Protein AF-A0A7C5UC28-F1 (afdb_monomer)

Foldseek 3Di:
DVVVVVVVVLCVPPVSVVVVVVVVVVVVVLVVQLPAADPPDDLVVLLVCVVVCNPDPVLVVQCVVLVNSLSSRGPCNRPCVVVVD

Structure (mmCIF, N/CA/C/O backbone):
data_AF-A0A7C5UC28-F1
#
_entry.id   AF-A0A7C5UC28-F1
#
loop_
_atom_site.group_PDB
_atom_site.id
_atom_site.type_symbol
_atom_site.label_atom_id
_atom_site.label_alt_id
_atom_site.label_comp_id
_atom_site.label_asym_id
_atom_site.label_entity_id
_atom_site.label_seq_id
_atom_site.pdbx_PDB_ins_code
_atom_site.Cartn_x
_atom_site.Cartn_y
_atom_site.Cartn_z
_atom_site.occupancy
_atom_site.B_iso_or_equiv
_atom_site.auth_seq_id
_atom_site.auth_comp_id
_atom_site.auth_asym_id
_atom_site.auth_atom_id
_atom_site.pdbx_PDB_model_num
ATOM 1 N N . MET A 1 1 ? 3.462 -5.196 28.138 1.00 67.00 1 MET A N 1
ATOM 2 C CA . MET A 1 1 ? 2.064 -5.696 28.111 1.00 67.00 1 MET A CA 1
ATOM 3 C C . MET A 1 1 ? 1.003 -4.596 28.000 1.00 67.00 1 MET A C 1
ATOM 5 O O . MET A 1 1 ? 0.046 -4.816 27.274 1.00 67.00 1 MET A O 1
ATOM 9 N N . ARG A 1 2 ? 1.189 -3.398 28.580 1.00 83.31 2 ARG A N 1
ATOM 10 C CA . ARG A 1 2 ? 0.222 -2.275 28.497 1.00 83.31 2 ARG A CA 1
ATOM 11 C C . ARG A 1 2 ? -0.240 -1.893 27.076 1.00 83.31 2 ARG A C 1
ATOM 13 O O . ARG A 1 2 ? -1.412 -1.618 26.866 1.00 83.31 2 ARG A O 1
ATOM 20 N N . LEU A 1 3 ? 0.649 -1.928 26.078 1.00 87.12 3 LEU A N 1
ATOM 21 C CA . LEU A 1 3 ? 0.294 -1.611 24.682 1.00 87.12 3 LEU A CA 1
ATOM 22 C C . LEU A 1 3 ? -0.705 -2.608 24.070 1.00 87.12 3 LEU A C 1
ATOM 24 O O . LEU A 1 3 ? -1.602 -2.206 23.337 1.00 87.12 3 LEU A O 1
ATOM 28 N N . LEU A 1 4 ? -0.578 -3.897 24.399 1.00 87.81 4 LEU A N 1
ATOM 29 C CA . LEU A 1 4 ? -1.492 -4.936 23.915 1.00 87.81 4 LEU A CA 1
ATOM 30 C C . LEU A 1 4 ? -2.868 -4.817 24.573 1.00 87.81 4 LEU A C 1
ATOM 32 O O . LEU A 1 4 ? -3.882 -5.036 23.917 1.00 87.81 4 LEU A O 1
ATOM 36 N N . GLU A 1 5 ? -2.914 -4.451 25.853 1.00 89.31 5 GLU A N 1
ATOM 37 C CA . GLU A 1 5 ? -4.173 -4.183 26.553 1.00 89.31 5 GLU A CA 1
ATOM 38 C C . GLU A 1 5 ? -4.883 -2.961 25.977 1.00 89.31 5 GLU A C 1
ATOM 40 O O . GLU A 1 5 ? -6.072 -3.038 25.681 1.00 89.31 5 GLU A O 1
ATOM 45 N N . ASN A 1 6 ? -4.145 -1.880 25.717 1.00 90.44 6 ASN A N 1
ATOM 46 C CA . ASN A 1 6 ? -4.690 -0.675 25.097 1.00 90.44 6 ASN A CA 1
ATOM 47 C C . ASN A 1 6 ? -5.193 -0.940 23.671 1.00 90.44 6 ASN A C 1
ATOM 49 O O . ASN A 1 6 ? -6.271 -0.476 23.312 1.00 90.44 6 ASN A O 1
ATOM 53 N N . ALA A 1 7 ? -4.471 -1.736 22.874 1.00 88.50 7 ALA A N 1
ATOM 54 C CA . ALA A 1 7 ? -4.924 -2.144 21.544 1.00 88.50 7 ALA A CA 1
ATOM 55 C C . ALA A 1 7 ? -6.206 -2.996 21.612 1.00 88.50 7 ALA A C 1
ATOM 57 O O . ALA A 1 7 ? -7.154 -2.760 20.864 1.00 88.50 7 ALA A O 1
ATOM 58 N N . LYS A 1 8 ? -6.284 -3.948 22.552 1.00 89.50 8 LYS A N 1
ATOM 59 C CA . LYS A 1 8 ? -7.505 -4.737 22.788 1.00 89.50 8 LYS A CA 1
ATOM 60 C C . LYS A 1 8 ? -8.664 -3.866 23.272 1.00 89.50 8 LYS A C 1
ATOM 62 O O . LYS A 1 8 ? -9.795 -4.096 22.858 1.00 89.50 8 LYS A O 1
ATOM 67 N N . ALA A 1 9 ? -8.403 -2.879 24.127 1.00 89.06 9 ALA A N 1
ATOM 68 C CA . ALA A 1 9 ? -9.410 -1.931 24.589 1.00 89.06 9 ALA A CA 1
ATOM 69 C C . ALA A 1 9 ? -9.922 -1.061 23.434 1.00 89.06 9 ALA A C 1
ATOM 71 O O . ALA A 1 9 ? -11.130 -0.944 23.264 1.00 89.06 9 ALA A O 1
ATOM 72 N N . ALA A 1 10 ? -9.035 -0.552 22.576 1.00 86.81 10 ALA A N 1
ATOM 73 C CA . ALA A 1 10 ? -9.404 0.224 21.393 1.00 86.81 10 ALA A CA 1
ATOM 74 C C . ALA A 1 10 ? -10.356 -0.541 20.456 1.00 86.81 10 ALA A C 1
ATOM 76 O O . ALA A 1 10 ? -11.305 0.041 19.940 1.00 86.81 10 ALA A O 1
ATOM 77 N N . LEU A 1 11 ? -10.166 -1.856 20.296 1.00 90.06 11 LEU A N 1
ATOM 78 C CA . LEU A 1 11 ? -11.056 -2.709 19.496 1.00 90.06 11 LEU A CA 1
ATOM 79 C C . LEU A 1 11 ? -12.423 -2.982 20.150 1.00 90.06 11 LEU A C 1
ATOM 81 O O . LEU A 1 11 ? -13.349 -3.409 19.459 1.00 90.06 11 LEU A O 1
ATOM 85 N N . LYS A 1 12 ? -12.5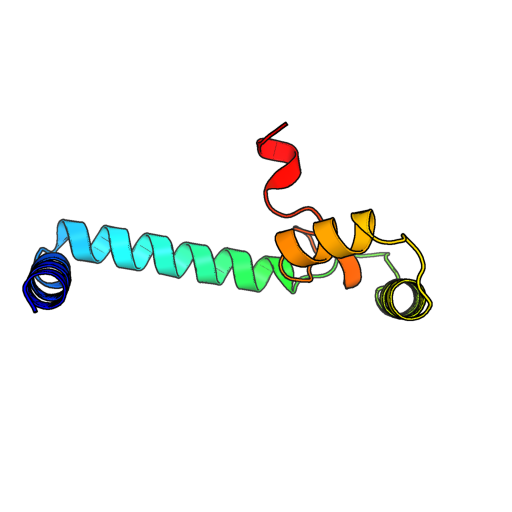68 -2.747 21.462 1.00 91.56 12 LYS A N 1
ATOM 86 C CA . LYS A 1 12 ? -13.849 -2.867 22.177 1.00 91.56 12 LYS A CA 1
ATOM 87 C C . LYS A 1 12 ? -14.716 -1.615 22.042 1.00 91.56 12 LYS A C 1
ATOM 89 O O . LYS A 1 12 ? -15.936 -1.738 22.109 1.00 91.56 12 LYS A O 1
ATOM 94 N N . LEU A 1 13 ? -14.122 -0.432 21.852 1.00 95.19 13 LEU A N 1
ATOM 95 C CA . LEU A 1 13 ? -14.895 0.786 21.609 1.00 95.19 13 LEU A CA 1
ATOM 96 C C . LEU A 1 13 ? -15.473 0.746 20.182 1.00 95.19 13 LEU A C 1
ATOM 98 O O . LEU A 1 13 ? -14.703 0.650 19.225 1.00 95.19 13 LEU A O 1
ATOM 102 N N . PRO A 1 14 ? -16.804 0.843 20.004 1.00 92.12 14 PRO A N 1
ATOM 103 C CA . PRO A 1 14 ? -17.435 0.656 18.698 1.00 92.12 14 PRO A CA 1
ATOM 104 C C . PRO A 1 14 ? -17.000 1.698 17.659 1.00 92.12 14 PRO A C 1
ATOM 106 O O . PRO A 1 14 ? -16.794 1.331 16.503 1.00 92.12 14 PRO A O 1
ATOM 109 N N . ASP A 1 15 ? -16.791 2.954 18.067 1.00 94.38 15 ASP A N 1
ATOM 110 C CA . ASP A 1 15 ? -16.295 4.022 17.184 1.00 94.38 15 ASP A CA 1
ATOM 111 C C . ASP A 1 15 ? -14.855 3.749 16.711 1.00 94.38 15 ASP A C 1
ATOM 113 O O . ASP A 1 15 ? -14.582 3.710 15.511 1.00 94.38 15 ASP A O 1
ATOM 117 N N . LEU A 1 16 ? -13.930 3.446 17.633 1.00 94.44 16 LEU A N 1
ATOM 118 C CA . LEU A 1 16 ? -12.544 3.125 17.265 1.00 94.44 16 LEU A CA 1
ATOM 119 C C . LEU A 1 16 ? -12.468 1.868 16.395 1.00 94.44 16 LEU A C 1
ATOM 121 O O . LEU A 1 16 ? -11.755 1.861 15.393 1.00 94.44 16 LEU A O 1
ATOM 125 N N . ARG A 1 17 ? -13.234 0.824 16.727 1.00 93.62 17 ARG A N 1
ATOM 126 C CA . ARG A 1 17 ? -13.321 -0.398 15.921 1.00 93.62 17 ARG A CA 1
ATOM 127 C C . ARG A 1 17 ? -13.764 -0.096 14.489 1.00 93.62 17 ARG A C 1
ATOM 129 O O . ARG A 1 17 ? -13.158 -0.618 13.557 1.00 93.62 17 ARG A O 1
ATOM 136 N N . ALA A 1 18 ? -14.793 0.733 14.306 1.00 95.56 18 ALA A N 1
ATOM 137 C CA . ALA A 1 18 ? -15.292 1.096 12.981 1.00 95.56 18 ALA A CA 1
ATOM 138 C C . ALA A 1 18 ? -14.222 1.820 12.150 1.00 95.56 18 ALA A C 1
ATOM 140 O O . ALA A 1 18 ? -14.001 1.463 10.994 1.00 95.56 18 ALA A O 1
ATOM 141 N N . ARG A 1 19 ? -13.495 2.768 12.754 1.00 95.94 19 ARG A N 1
ATOM 142 C CA . ARG A 1 19 ? -12.391 3.483 12.091 1.00 95.94 19 ARG A CA 1
ATOM 143 C C . ARG A 1 19 ? -11.244 2.551 11.708 1.00 95.94 19 ARG A C 1
ATOM 145 O O . ARG A 1 19 ? -10.735 2.635 10.595 1.00 95.94 19 ARG A O 1
ATOM 152 N N . VAL A 1 20 ? -10.860 1.638 12.602 1.00 94.81 20 VAL A N 1
ATOM 153 C CA . VAL A 1 20 ? -9.813 0.643 12.329 1.00 94.81 20 VAL A CA 1
ATOM 154 C C . VAL A 1 20 ? -10.220 -0.254 11.159 1.00 94.81 20 VAL A C 1
ATOM 156 O O . VAL A 1 20 ? -9.447 -0.409 10.216 1.00 94.81 20 VAL A O 1
ATOM 159 N N . ILE A 1 21 ? -11.444 -0.791 11.175 1.00 95.94 21 ILE A N 1
ATOM 160 C CA . ILE A 1 21 ? -11.970 -1.616 10.078 1.00 95.94 21 ILE A CA 1
ATOM 161 C C . ILE A 1 21 ? -11.995 -0.827 8.768 1.00 95.94 21 ILE A C 1
ATOM 163 O O . ILE A 1 21 ? -11.574 -1.357 7.746 1.00 95.94 21 ILE A O 1
ATOM 167 N N . PHE A 1 22 ? -12.438 0.432 8.791 1.00 97.00 22 PHE A N 1
ATOM 168 C CA . PHE A 1 22 ? -12.454 1.291 7.608 1.00 97.00 22 PHE A CA 1
ATOM 169 C C . PHE A 1 22 ? -11.056 1.463 7.005 1.00 97.00 22 PHE A C 1
ATOM 171 O O . PHE 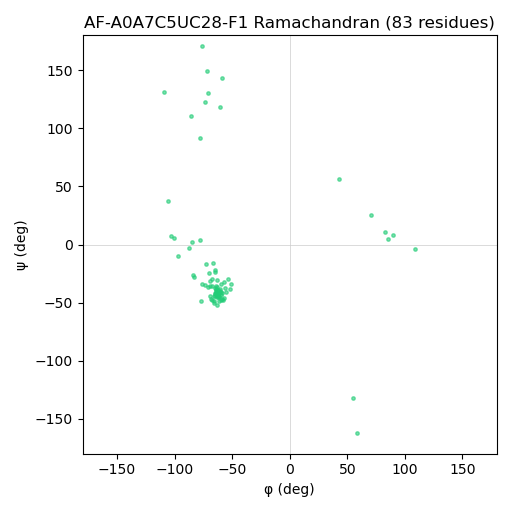A 1 22 ? -10.876 1.279 5.804 1.00 97.00 22 PHE A O 1
ATOM 178 N N . VAL A 1 23 ? -10.048 1.747 7.832 1.00 96.75 23 VAL A N 1
ATOM 179 C CA . VAL A 1 23 ? -8.660 1.884 7.370 1.00 96.75 23 VAL A CA 1
ATOM 180 C C . VAL A 1 23 ? -8.155 0.578 6.750 1.00 96.75 23 VAL A C 1
ATOM 182 O O . VAL A 1 23 ? -7.598 0.597 5.654 1.00 96.75 23 VAL A O 1
ATOM 185 N N . PHE A 1 24 ? -8.396 -0.569 7.389 1.00 96.88 24 PHE A N 1
ATOM 186 C CA . PHE A 1 24 ? -8.030 -1.870 6.816 1.00 96.88 24 PHE A CA 1
ATOM 187 C C . PHE A 1 24 ? -8.784 -2.186 5.519 1.00 96.88 24 PHE A C 1
ATOM 189 O O . PHE A 1 24 ? -8.186 -2.706 4.577 1.00 96.88 24 PHE A O 1
ATOM 196 N N . ALA A 1 25 ? -10.066 -1.832 5.431 1.00 97.25 25 ALA A N 1
ATOM 197 C CA . ALA A 1 25 ? -10.841 -1.961 4.203 1.00 97.25 25 ALA A CA 1
ATOM 198 C C . ALA A 1 25 ? -10.248 -1.092 3.085 1.00 97.25 25 ALA A C 1
ATOM 200 O O . ALA A 1 25 ? -10.136 -1.541 1.945 1.00 97.25 25 ALA A O 1
ATOM 201 N N . MET A 1 26 ? -9.784 0.116 3.407 1.00 96.62 26 MET A N 1
ATOM 202 C CA . MET A 1 26 ? -9.139 0.989 2.429 1.00 96.62 26 MET A CA 1
ATOM 203 C C . MET A 1 26 ? -7.776 0.473 1.980 1.00 96.62 26 MET A C 1
ATOM 205 O O . MET A 1 26 ? -7.465 0.550 0.792 1.00 96.62 26 MET A O 1
ATOM 209 N N . PHE A 1 27 ? -7.008 -0.154 2.872 1.00 94.75 27 PHE A N 1
ATOM 210 C CA . PHE A 1 27 ? -5.810 -0.889 2.471 1.00 94.75 27 PHE A CA 1
ATOM 211 C C . PHE A 1 27 ? -6.128 -2.042 1.515 1.00 94.75 27 PHE A C 1
ATOM 213 O O . PHE A 1 27 ? -5.378 -2.252 0.565 1.00 94.75 27 PHE A O 1
ATOM 220 N N . ALA A 1 28 ? -7.239 -2.758 1.712 1.00 95.56 28 ALA A N 1
ATOM 221 C CA . ALA A 1 28 ? -7.659 -3.809 0.788 1.00 95.56 28 ALA A CA 1
ATOM 222 C C . ALA A 1 28 ? -8.021 -3.248 -0.599 1.00 95.56 28 ALA A C 1
ATOM 224 O O . ALA A 1 28 ? -7.599 -3.805 -1.612 1.00 95.56 28 ALA A O 1
ATOM 225 N N . VAL A 1 29 ? -8.729 -2.114 -0.661 1.00 95.00 29 VAL A N 1
ATOM 226 C CA . VAL A 1 29 ? -9.032 -1.421 -1.928 1.00 95.00 29 VAL A CA 1
ATOM 227 C C . VAL A 1 29 ? -7.752 -0.960 -2.627 1.00 95.00 29 VAL A C 1
ATOM 229 O O . VAL A 1 29 ? -7.594 -1.185 -3.827 1.00 95.00 29 VAL A O 1
ATOM 232 N N . TYR A 1 30 ? -6.809 -0.371 -1.886 1.00 91.88 30 TYR A N 1
ATOM 233 C CA . TYR A 1 30 ? -5.501 0.004 -2.422 1.00 91.88 30 TYR A CA 1
ATOM 234 C C . TYR A 1 30 ? -4.747 -1.215 -2.968 1.00 91.88 30 TYR A C 1
ATOM 236 O O . TYR A 1 30 ? -4.262 -1.190 -4.099 1.00 91.88 30 TYR A O 1
ATOM 244 N N . ALA A 1 31 ? -4.697 -2.305 -2.197 1.00 90.25 31 ALA A N 1
ATOM 245 C CA . ALA A 1 31 ? -4.041 -3.540 -2.602 1.00 90.25 31 ALA A CA 1
ATOM 246 C C . ALA A 1 31 ? -4.666 -4.118 -3.878 1.00 90.25 31 ALA A C 1
ATOM 248 O O . ALA A 1 31 ? -3.932 -4.555 -4.764 1.00 90.25 31 ALA A O 1
ATOM 249 N N . PHE A 1 32 ? -5.994 -4.074 -4.008 1.00 93.00 32 PHE A N 1
ATOM 250 C CA . PHE A 1 32 ? -6.687 -4.486 -5.225 1.00 93.00 32 PHE A CA 1
ATOM 251 C C . PHE A 1 32 ? -6.301 -3.601 -6.414 1.00 93.00 32 PHE A C 1
ATOM 253 O O . PHE A 1 32 ? -5.837 -4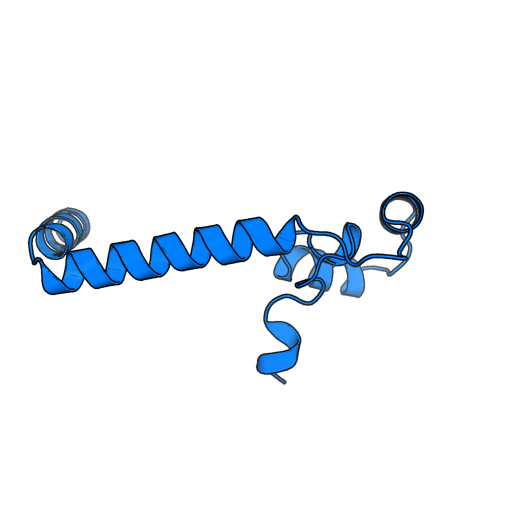.118 -7.426 1.00 93.00 32 PHE A O 1
ATOM 260 N N . GLY A 1 33 ? -6.401 -2.275 -6.288 1.00 90.94 33 GLY A N 1
ATOM 261 C CA . GLY A 1 33 ? -6.066 -1.360 -7.383 1.00 90.94 33 GLY A CA 1
ATOM 262 C C . GLY A 1 33 ? -4.593 -1.423 -7.808 1.00 90.94 33 GLY A C 1
ATOM 263 O O . GLY A 1 33 ? -4.296 -1.304 -8.993 1.00 90.94 33 GLY A O 1
ATOM 264 N N . ALA A 1 34 ? -3.675 -1.729 -6.885 1.00 88.12 34 ALA A N 1
ATOM 265 C CA . ALA A 1 34 ? -2.265 -1.967 -7.198 1.00 88.12 34 ALA A CA 1
ATOM 266 C C . ALA A 1 34 ? -2.030 -3.238 -8.042 1.00 88.12 34 ALA A C 1
ATOM 268 O O . ALA A 1 34 ? -0.957 -3.405 -8.618 1.00 88.12 34 ALA A O 1
ATOM 269 N N . HIS A 1 35 ? -3.013 -4.141 -8.130 1.00 89.56 35 HIS A N 1
ATOM 270 C CA . HIS A 1 35 ? -2.983 -5.319 -9.003 1.00 89.56 35 HIS A CA 1
ATOM 271 C C . HIS A 1 35 ? -3.720 -5.112 -10.328 1.00 89.56 35 HIS A C 1
ATOM 273 O O . HIS A 1 35 ? -3.585 -5.960 -11.206 1.00 89.56 35 HIS A O 1
ATOM 279 N N . VAL A 1 36 ? -4.463 -4.015 -10.496 1.00 90.81 36 VAL A N 1
ATOM 280 C CA . VAL A 1 36 ? -5.179 -3.718 -11.741 1.00 90.81 36 VAL A CA 1
ATOM 281 C C . VAL A 1 36 ? -4.223 -3.008 -12.708 1.00 90.81 36 VAL A C 1
ATOM 283 O O . VAL A 1 36 ? -3.840 -1.867 -12.435 1.00 90.81 36 VAL A O 1
ATOM 286 N N . PRO A 1 37 ? -3.803 -3.648 -13.817 1.00 90.38 37 PRO A N 1
ATOM 287 C CA . PRO A 1 37 ? -2.932 -3.022 -14.807 1.00 90.38 37 PRO A CA 1
ATOM 288 C C . PRO A 1 37 ? -3.689 -1.965 -15.616 1.00 90.38 37 PRO A C 1
ATOM 290 O O . PRO A 1 37 ? -4.891 -2.092 -15.858 1.00 90.38 37 PRO A O 1
ATOM 293 N N . VAL A 1 38 ? -2.981 -0.930 -16.065 1.00 89.19 38 VAL A N 1
ATOM 294 C CA . VAL A 1 38 ? -3.547 0.052 -16.997 1.00 89.19 38 VAL A CA 1
ATOM 295 C C . VAL A 1 38 ? -3.715 -0.596 -18.383 1.00 89.19 38 VAL A C 1
ATOM 297 O O . VAL A 1 38 ? -2.763 -1.202 -18.886 1.00 89.19 38 VAL A O 1
ATOM 300 N N . PRO A 1 39 ? -4.893 -0.484 -19.028 1.00 87.44 39 PRO A N 1
ATOM 301 C CA . PRO A 1 39 ? -5.106 -1.023 -20.369 1.00 87.44 39 PRO A CA 1
ATOM 302 C C . PRO A 1 39 ? -4.138 -0.427 -21.399 1.00 87.44 39 PRO A C 1
ATOM 304 O O . PRO A 1 39 ? -3.833 0.762 -21.360 1.00 87.44 39 PRO A O 1
ATOM 307 N N . GLY A 1 40 ? -3.693 -1.248 -22.353 1.00 84.38 40 GLY A N 1
ATOM 308 C CA . GLY A 1 40 ? -2.824 -0.804 -23.451 1.00 84.38 40 GLY A CA 1
ATOM 309 C C . GLY A 1 40 ? -1.326 -0.793 -23.132 1.00 84.38 40 GLY A C 1
ATOM 310 O O . GLY A 1 40 ? -0.539 -0.381 -23.980 1.00 84.38 40 GLY A O 1
ATOM 311 N N . VAL A 1 41 ? -0.918 -1.270 -21.951 1.00 85.94 41 VAL A N 1
ATOM 312 C CA . VAL A 1 41 ? 0.493 -1.386 -21.562 1.00 85.94 41 VAL A CA 1
ATOM 313 C C . VAL A 1 41 ? 0.928 -2.847 -21.507 1.00 85.94 41 VAL A C 1
ATOM 315 O O . VAL A 1 41 ? 0.275 -3.677 -20.875 1.00 85.94 41 VAL A O 1
ATOM 318 N N . ASP A 1 42 ? 2.067 -3.161 -22.132 1.00 87.69 42 ASP A N 1
ATOM 319 C CA . ASP A 1 42 ? 2.687 -4.482 -22.032 1.00 87.69 42 ASP A CA 1
ATOM 320 C C . ASP A 1 42 ? 3.421 -4.631 -20.690 1.00 87.69 42 ASP A C 1
ATOM 322 O O . ASP A 1 42 ? 4.600 -4.301 -20.523 1.00 87.69 42 ASP A O 1
ATOM 326 N N . THR A 1 43 ? 2.698 -5.150 -19.700 1.00 84.94 43 THR A N 1
ATOM 327 C CA . THR A 1 43 ? 3.234 -5.405 -18.359 1.00 84.94 43 THR A CA 1
ATOM 328 C C . THR A 1 43 ? 4.328 -6.472 -18.348 1.00 84.94 43 THR A C 1
ATOM 330 O O . THR A 1 43 ? 5.125 -6.517 -17.410 1.00 84.94 43 THR A O 1
ATOM 333 N N . LYS A 1 44 ? 4.375 -7.348 -19.361 1.00 86.00 44 LYS A N 1
ATOM 334 C CA . LYS A 1 44 ? 5.383 -8.405 -19.461 1.00 86.00 44 LYS A CA 1
ATOM 335 C C . LYS A 1 44 ? 6.709 -7.812 -19.925 1.00 86.00 44 LYS A C 1
ATOM 337 O O . LYS A 1 44 ? 7.711 -8.000 -19.239 1.00 86.00 44 LYS A O 1
ATOM 342 N N . ALA A 1 45 ? 6.687 -7.007 -20.986 1.00 86.69 45 ALA A N 1
ATOM 343 C CA . ALA A 1 45 ? 7.861 -6.281 -21.465 1.00 86.69 45 ALA A CA 1
ATOM 344 C C . ALA A 1 45 ? 8.439 -5.344 -20.388 1.00 86.69 45 ALA A C 1
ATOM 346 O O . ALA A 1 45 ? 9.650 -5.315 -20.169 1.00 86.69 45 ALA A O 1
ATOM 347 N N . LEU A 1 46 ? 7.584 -4.631 -19.642 1.00 83.69 46 LEU A N 1
ATOM 348 C CA . LEU A 1 46 ? 8.023 -3.801 -18.511 1.00 83.69 46 LEU A CA 1
ATOM 349 C C . LEU A 1 46 ? 8.622 -4.632 -17.374 1.00 83.69 46 LEU A C 1
ATOM 351 O O . LEU A 1 46 ? 9.660 -4.272 -16.815 1.00 83.69 46 LEU A O 1
ATOM 355 N N . GLY A 1 47 ? 8.001 -5.763 -17.041 1.00 83.88 47 GLY A N 1
ATOM 356 C CA . GLY A 1 47 ? 8.520 -6.682 -16.037 1.00 83.88 47 GLY A CA 1
ATOM 357 C C . GLY A 1 47 ? 9.905 -7.232 -16.392 1.00 83.88 47 GLY A C 1
ATOM 358 O O . GLY A 1 47 ? 10.757 -7.338 -15.503 1.00 83.88 47 GLY A O 1
ATOM 359 N N . GLU A 1 48 ? 10.124 -7.545 -17.670 1.00 86.31 48 GLU A N 1
ATOM 360 C CA . GLU A 1 48 ? 11.399 -8.004 -18.229 1.00 86.31 48 GLU A CA 1
ATOM 361 C C . GLU A 1 48 ? 12.448 -6.887 -18.232 1.00 86.31 48 GLU A C 1
ATOM 363 O O . GLU A 1 48 ? 13.561 -7.106 -17.753 1.00 86.31 48 GLU A O 1
ATOM 368 N N . ALA A 1 49 ? 12.087 -5.668 -18.641 1.00 84.56 49 ALA A N 1
ATOM 369 C CA . ALA A 1 49 ? 12.974 -4.506 -18.580 1.00 84.56 49 ALA A CA 1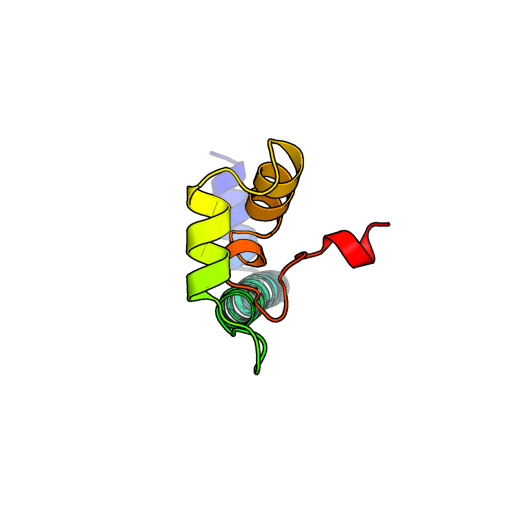
ATOM 370 C C . ALA A 1 49 ? 13.461 -4.243 -17.141 1.00 84.56 49 ALA A C 1
ATOM 372 O O . ALA A 1 49 ? 14.663 -4.138 -16.888 1.00 84.56 49 ALA A O 1
ATOM 373 N N . PHE A 1 50 ? 12.554 -4.248 -16.159 1.00 84.12 50 PHE A N 1
ATOM 374 C CA . PHE A 1 50 ? 12.914 -4.115 -14.741 1.00 84.12 50 PHE A CA 1
ATOM 375 C C . PHE A 1 50 ? 13.849 -5.232 -14.246 1.00 84.12 50 PHE A C 1
ATOM 377 O O . PHE A 1 50 ? 14.691 -4.994 -13.375 1.00 84.12 50 PHE A O 1
ATOM 384 N N . ALA A 1 51 ? 13.702 -6.455 -14.767 1.00 82.44 51 ALA A N 1
ATOM 385 C CA . ALA A 1 51 ? 14.560 -7.586 -14.416 1.00 82.44 51 ALA A CA 1
ATOM 386 C C . ALA A 1 51 ? 15.961 -7.470 -15.039 1.00 82.44 51 ALA A C 1
ATOM 388 O O . ALA A 1 51 ? 16.942 -7.819 -14.388 1.00 82.44 51 ALA A O 1
ATOM 389 N N . GLN A 1 52 ? 16.056 -6.918 -16.250 1.00 83.94 52 GLN A N 1
ATOM 390 C CA . GLN A 1 52 ? 17.309 -6.689 -16.980 1.00 83.94 52 GLN A CA 1
ATOM 391 C C . GLN A 1 52 ? 18.098 -5.460 -16.484 1.00 83.94 52 GLN A C 1
ATOM 393 O O . GLN A 1 52 ? 19.140 -5.125 -17.038 1.00 83.94 52 GLN A O 1
ATOM 398 N N . GLY A 1 53 ? 17.631 -4.790 -15.424 1.00 75.56 53 GLY A N 1
ATOM 399 C CA . GLY A 1 53 ? 18.309 -3.632 -14.832 1.00 75.56 53 GLY A CA 1
ATOM 400 C C . GLY A 1 53 ? 17.903 -2.287 -15.434 1.00 75.56 53 GLY A C 1
ATOM 401 O O . GLY A 1 53 ? 18.493 -1.262 -15.083 1.00 75.56 53 GLY A O 1
ATOM 402 N N . PHE A 1 54 ? 16.875 -2.262 -16.289 1.00 67.25 54 PHE A N 1
ATOM 403 C CA . PHE A 1 54 ? 16.316 -1.026 -16.821 1.00 67.25 54 PHE A CA 1
ATOM 404 C C . PHE A 1 54 ? 15.791 -0.165 -15.659 1.00 67.25 54 PHE A C 1
ATOM 406 O O . PHE A 1 54 ? 14.925 -0.588 -14.891 1.00 67.25 54 PHE A O 1
ATOM 413 N N . GLY A 1 55 ? 16.369 1.030 -15.502 1.00 64.06 55 GLY A N 1
ATOM 414 C CA . GLY A 1 55 ? 15.949 2.031 -14.522 1.00 64.06 55 GLY A CA 1
ATOM 415 C C . GLY A 1 55 ? 16.859 2.286 -13.309 1.00 64.06 55 GLY A C 1
ATOM 416 O O . GLY A 1 55 ? 16.601 3.205 -12.526 1.00 64.06 55 GLY A O 1
ATOM 417 N N . GLY A 1 56 ? 17.948 1.531 -13.148 1.00 77.75 56 GLY A N 1
ATOM 418 C CA . GLY A 1 56 ? 18.928 1.782 -12.084 1.00 77.75 56 GLY A CA 1
ATOM 419 C C . GLY A 1 56 ? 18.348 1.735 -10.656 1.00 77.75 56 GLY A C 1
ATOM 420 O O . GLY A 1 56 ? 17.280 1.176 -10.398 1.00 77.75 56 GLY A O 1
ATOM 421 N N . GLY A 1 57 ? 19.078 2.306 -9.690 1.00 82.50 57 GLY A N 1
ATOM 422 C CA . GLY A 1 57 ? 18.706 2.267 -8.268 1.00 82.50 57 GLY A CA 1
ATOM 423 C C . GLY A 1 57 ? 17.438 3.058 -7.927 1.00 82.50 57 GLY A C 1
ATOM 424 O O . GLY A 1 57 ? 16.636 2.610 -7.109 1.00 82.50 57 GLY A O 1
ATOM 425 N N . LEU A 1 58 ? 17.215 4.196 -8.594 1.00 84.56 58 LEU A N 1
ATOM 426 C CA . LEU A 1 58 ? 16.071 5.070 -8.323 1.00 84.56 58 LEU A CA 1
ATOM 427 C C . LEU A 1 58 ? 14.741 4.422 -8.725 1.00 84.56 58 LEU A C 1
ATOM 429 O O . LEU A 1 58 ? 13.813 4.400 -7.923 1.00 84.56 58 LEU A O 1
ATOM 433 N N . LEU A 1 59 ? 14.633 3.837 -9.922 1.00 84.69 59 LEU A N 1
ATOM 434 C CA . LEU A 1 59 ? 13.380 3.192 -10.339 1.00 84.69 59 LEU A CA 1
ATOM 435 C C . LEU A 1 59 ? 13.072 1.940 -9.511 1.00 84.69 59 LEU A C 1
ATOM 437 O O . LEU A 1 59 ? 11.905 1.654 -9.247 1.00 84.69 59 LEU A O 1
ATOM 441 N N . ARG A 1 60 ? 14.095 1.233 -9.012 1.00 85.75 60 ARG A N 1
ATOM 442 C CA . ARG A 1 60 ? 13.904 0.166 -8.015 1.00 85.75 60 ARG A CA 1
ATOM 443 C C . ARG A 1 60 ? 13.349 0.698 -6.697 1.00 85.75 60 ARG A C 1
ATOM 445 O O . ARG A 1 60 ? 12.454 0.071 -6.134 1.00 85.75 60 ARG A O 1
ATOM 452 N N . LEU A 1 61 ? 13.842 1.844 -6.233 1.00 87.56 61 LEU A N 1
ATOM 453 C CA . LEU A 1 61 ? 13.346 2.503 -5.028 1.00 87.56 61 LEU A CA 1
ATOM 454 C C . LEU A 1 61 ? 11.879 2.930 -5.192 1.00 87.56 61 LEU A C 1
ATOM 456 O O . LEU A 1 61 ? 11.055 2.640 -4.329 1.00 87.56 61 LEU A O 1
ATOM 460 N N . ILE A 1 62 ? 11.530 3.527 -6.334 1.00 87.19 62 ILE A N 1
ATOM 461 C CA . ILE A 1 62 ? 10.144 3.906 -6.655 1.00 87.19 62 ILE A CA 1
ATOM 462 C C . ILE A 1 62 ? 9.247 2.660 -6.713 1.00 87.19 62 ILE A C 1
ATOM 464 O O . ILE A 1 62 ? 8.143 2.651 -6.166 1.00 87.19 62 ILE A O 1
ATOM 468 N N . ASN A 1 63 ? 9.720 1.565 -7.314 1.00 88.75 63 ASN A N 1
ATOM 469 C CA . ASN A 1 63 ? 8.974 0.308 -7.334 1.00 88.75 63 ASN A CA 1
ATOM 470 C C . ASN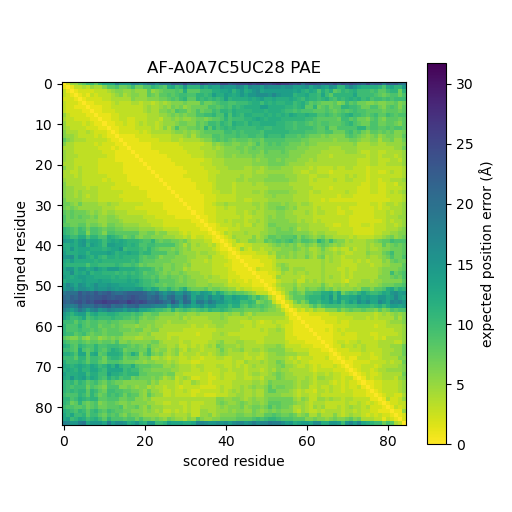 A 1 63 ? 8.775 -0.287 -5.925 1.00 88.75 63 ASN A C 1
ATOM 472 O O . ASN A 1 63 ? 7.719 -0.847 -5.649 1.00 88.75 63 ASN A O 1
ATOM 476 N N . LEU A 1 64 ? 9.754 -0.157 -5.024 1.00 87.69 64 LEU A N 1
ATOM 477 C CA . LEU A 1 64 ? 9.628 -0.608 -3.635 1.00 87.69 64 LEU A CA 1
ATOM 478 C C . LEU A 1 64 ? 8.568 0.204 -2.881 1.00 87.69 64 LEU A C 1
ATOM 480 O O . LEU A 1 64 ? 7.674 -0.372 -2.265 1.00 87.69 64 LEU A O 1
ATOM 484 N N . PHE A 1 65 ? 8.630 1.532 -2.976 1.00 86.44 65 PHE A N 1
ATOM 485 C CA . PHE A 1 65 ? 7.686 2.417 -2.291 1.00 86.44 65 PHE A CA 1
ATOM 486 C C . PHE A 1 65 ? 6.266 2.368 -2.864 1.00 86.44 65 PHE A C 1
ATOM 488 O O . PHE A 1 65 ? 5.308 2.627 -2.143 1.00 86.44 65 PHE A O 1
ATOM 495 N N . SER A 1 66 ? 6.110 1.981 -4.130 1.00 85.94 66 SER A N 1
ATOM 496 C CA . SER A 1 66 ? 4.801 1.728 -4.745 1.00 85.94 66 SER A CA 1
ATOM 497 C C . SER A 1 66 ? 4.270 0.307 -4.489 1.00 85.94 66 SER A C 1
ATOM 499 O O . SER A 1 66 ? 3.203 -0.050 -4.980 1.00 85.94 66 SER A O 1
ATOM 501 N N . GLY A 1 67 ? 4.983 -0.538 -3.731 1.00 84.56 67 GLY A N 1
ATOM 502 C CA . GLY A 1 67 ? 4.550 -1.910 -3.433 1.00 84.56 67 GLY A CA 1
ATOM 503 C C . GLY A 1 67 ? 4.608 -2.859 -4.638 1.00 84.56 67 GLY A C 1
ATOM 504 O O . GLY A 1 67 ? 3.866 -3.837 -4.705 1.00 84.56 67 GLY A O 1
ATOM 505 N N . GLY A 1 68 ? 5.471 -2.577 -5.618 1.00 85.31 68 GLY A N 1
ATOM 506 C CA . GLY A 1 68 ? 5.596 -3.365 -6.845 1.00 85.31 68 GLY A CA 1
ATOM 507 C C . GLY A 1 6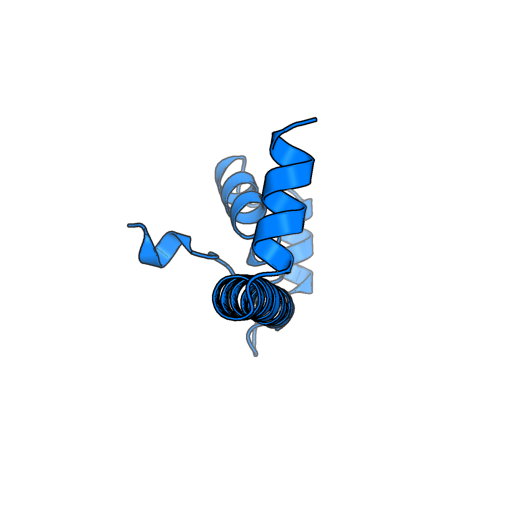8 ? 4.572 -3.017 -7.928 1.00 85.31 68 GLY A C 1
ATOM 508 O O . GLY A 1 68 ? 4.448 -3.764 -8.904 1.00 85.31 68 GLY A O 1
ATOM 509 N N . ALA A 1 69 ? 3.835 -1.919 -7.749 1.00 88.06 69 ALA A N 1
ATOM 510 C CA . ALA A 1 69 ? 2.843 -1.403 -8.685 1.00 88.06 69 ALA A CA 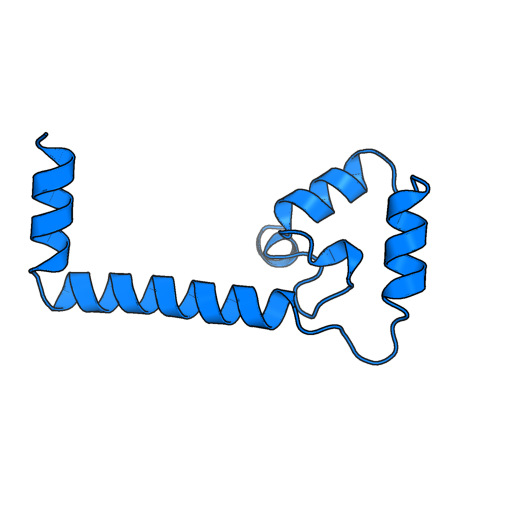1
ATOM 511 C C . ALA A 1 69 ? 3.472 -0.848 -9.974 1.00 88.06 69 ALA A C 1
ATOM 513 O O . ALA A 1 69 ? 2.858 -0.951 -11.038 1.00 88.06 69 ALA A O 1
ATOM 514 N N . LEU A 1 70 ? 4.694 -0.306 -9.900 1.00 87.62 70 LEU A N 1
ATOM 515 C CA . LEU A 1 70 ? 5.408 0.255 -11.050 1.00 87.62 70 LEU A CA 1
ATOM 516 C C . LEU A 1 70 ? 5.812 -0.818 -12.069 1.00 87.62 70 LEU A C 1
ATOM 518 O O . LEU A 1 70 ? 5.537 -0.671 -13.256 1.00 87.62 70 LEU A O 1
ATOM 522 N N . LYS A 1 71 ? 6.407 -1.929 -11.611 1.00 84.75 71 LYS A N 1
ATOM 523 C CA . LYS A 1 71 ? 6.858 -3.039 -12.475 1.00 84.75 71 LYS A CA 1
ATOM 524 C C . LYS A 1 71 ? 5.729 -3.629 -13.330 1.00 84.75 71 LYS A C 1
ATOM 526 O O . LYS A 1 71 ? 5.973 -4.109 -14.430 1.00 84.75 71 LYS A O 1
ATOM 531 N N . ARG A 1 72 ? 4.505 -3.622 -12.801 1.00 85.38 72 ARG A N 1
ATOM 532 C CA . ARG A 1 72 ? 3.295 -4.142 -13.457 1.00 85.38 72 ARG A CA 1
ATOM 533 C C . ARG A 1 72 ? 2.391 -3.044 -14.021 1.00 85.38 72 ARG A C 1
ATOM 535 O O . ARG A 1 72 ? 1.275 -3.343 -14.421 1.00 85.38 72 ARG A O 1
ATOM 542 N N . PHE A 1 73 ? 2.860 -1.796 -13.984 1.00 88.75 73 PHE A N 1
ATOM 543 C CA . PHE A 1 73 ? 2.167 -0.603 -14.459 1.00 88.75 73 PHE A CA 1
ATOM 544 C C . PHE A 1 73 ? 0.676 -0.565 -14.080 1.00 88.75 73 PHE A C 1
ATOM 546 O O . PHE A 1 73 ? -0.216 -0.518 -14.927 1.00 88.75 73 PHE A O 1
ATOM 553 N N . SER A 1 74 ? 0.408 -0.659 -12.775 1.00 89.00 74 SER A N 1
ATOM 554 C CA . SER A 1 74 ? -0.963 -0.605 -12.254 1.00 89.00 74 SER A CA 1
ATOM 555 C C . SER A 1 74 ? -1.535 0.813 -12.241 1.00 89.00 74 SER A C 1
ATOM 557 O O . SER A 1 74 ? -0.798 1.787 -12.394 1.00 89.00 74 SER A O 1
ATOM 559 N N . ILE A 1 75 ? -2.834 0.941 -11.961 1.00 88.69 75 ILE A N 1
ATOM 560 C CA . ILE A 1 75 ? -3.503 2.240 -11.752 1.00 88.69 75 ILE A CA 1
ATOM 561 C C . ILE A 1 75 ? -2.774 3.081 -10.683 1.00 88.69 75 ILE A C 1
ATOM 563 O O . ILE A 1 75 ? -2.730 4.305 -10.772 1.00 88.69 75 ILE A O 1
ATOM 567 N N . PHE A 1 76 ? -2.129 2.430 -9.711 1.00 89.19 76 PHE A N 1
ATOM 568 C CA . PHE A 1 76 ? -1.316 3.071 -8.676 1.00 89.19 76 PHE A CA 1
ATOM 569 C C . PHE A 1 76 ? 0.192 2.885 -8.907 1.00 89.19 76 PHE A C 1
ATOM 571 O O . PHE A 1 76 ? 0.943 2.709 -7.950 1.00 89.19 76 PHE A O 1
ATOM 578 N N . ALA A 1 77 ? 0.669 2.914 -10.158 1.00 87.25 77 ALA A N 1
ATOM 579 C CA . ALA A 1 77 ? 2.076 2.667 -10.507 1.00 87.25 77 ALA A CA 1
ATOM 580 C C . ALA A 1 77 ? 3.090 3.500 -9.696 1.00 87.25 77 ALA A C 1
ATOM 582 O O . ALA A 1 77 ? 4.163 3.000 -9.369 1.00 87.25 77 ALA A O 1
ATOM 583 N N . LEU A 1 78 ? 2.748 4.741 -9.334 1.00 87.94 78 LEU A N 1
ATOM 584 C CA . LEU A 1 78 ? 3.585 5.635 -8.517 1.00 87.94 78 LEU A CA 1
ATOM 585 C C . LEU A 1 78 ? 3.158 5.699 -7.037 1.00 87.94 78 LEU A C 1
ATOM 587 O O . LEU A 1 78 ? 3.707 6.482 -6.261 1.00 87.94 78 LEU A O 1
ATOM 591 N N . GLY A 1 79 ? 2.190 4.879 -6.624 1.00 86.31 79 GLY A N 1
ATOM 592 C CA . GLY A 1 79 ? 1.624 4.894 -5.279 1.00 86.31 79 GLY A CA 1
ATOM 593 C C . GLY A 1 79 ? 1.110 6.283 -4.892 1.00 86.31 79 GLY A C 1
ATOM 594 O O . GLY A 1 79 ? 0.422 6.944 -5.6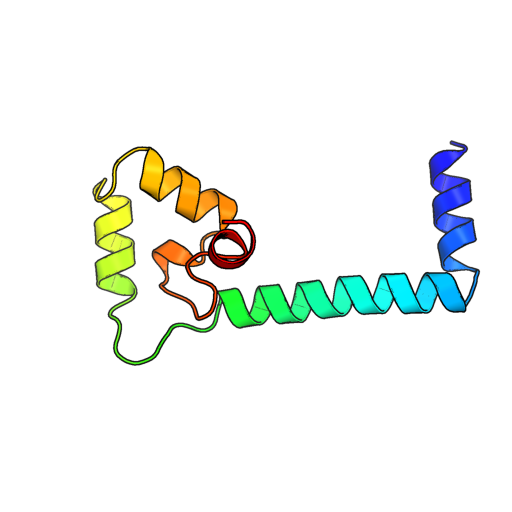66 1.00 86.31 79 GLY A O 1
ATOM 595 N N . ILE A 1 80 ? 1.481 6.731 -3.693 1.00 86.81 80 ILE A N 1
ATOM 596 C CA . ILE A 1 80 ? 1.121 8.054 -3.159 1.00 86.81 80 ILE A CA 1
ATOM 597 C C . ILE A 1 80 ? 2.104 9.167 -3.555 1.00 86.81 80 ILE A C 1
ATOM 599 O O . ILE A 1 80 ? 1.874 10.320 -3.202 1.00 86.81 80 ILE A O 1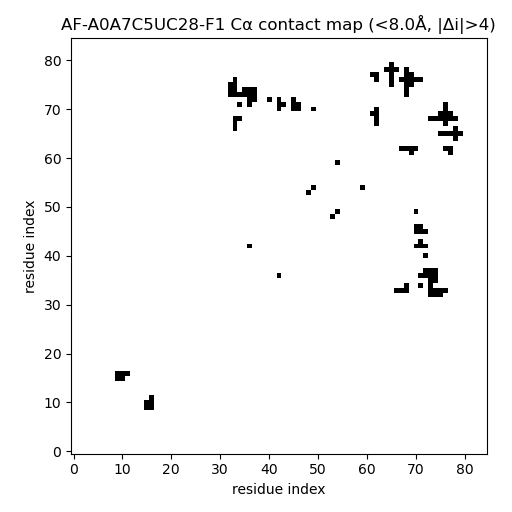
ATOM 603 N N . MET A 1 81 ? 3.199 8.853 -4.265 1.00 85.88 81 MET A N 1
ATOM 604 C CA . MET A 1 81 ? 4.242 9.839 -4.590 1.00 85.88 81 MET A CA 1
ATOM 605 C C . MET A 1 81 ? 3.717 11.092 -5.309 1.00 85.88 81 MET A C 1
ATOM 607 O O . MET A 1 81 ? 4.154 12.177 -4.936 1.00 85.88 81 MET A O 1
ATOM 611 N N . PRO A 1 82 ? 2.776 11.002 -6.273 1.00 85.94 82 PRO A N 1
ATOM 612 C CA . PRO A 1 82 ? 2.261 12.194 -6.949 1.00 85.94 82 PRO A CA 1
ATOM 613 C C . PRO A 1 82 ? 1.497 13.151 -6.028 1.00 85.94 82 PRO A C 1
ATOM 615 O O . PRO A 1 82 ? 1.379 14.319 -6.354 1.00 85.94 82 PRO A O 1
ATOM 618 N N . TYR A 1 83 ? 0.956 12.661 -4.908 1.00 87.19 83 TYR A N 1
ATOM 619 C CA . TYR A 1 83 ? 0.240 13.489 -3.934 1.00 87.19 83 TYR A CA 1
ATOM 620 C C . TYR A 1 83 ? 1.183 14.178 -2.933 1.00 87.19 83 TYR A C 1
ATOM 622 O O . TYR A 1 83 ? 0.826 15.203 -2.364 1.00 87.19 83 TYR A O 1
ATOM 630 N N . ILE A 1 84 ? 2.364 13.604 -2.680 1.00 84.88 84 ILE A N 1
ATOM 631 C CA . ILE A 1 84 ? 3.327 14.134 -1.700 1.00 84.88 84 ILE A CA 1
ATOM 632 C C . ILE A 1 84 ? 4.072 15.371 -2.230 1.00 84.88 84 ILE A C 1
ATOM 634 O O . ILE A 1 84 ? 4.429 16.231 -1.426 1.00 84.88 84 ILE A O 1
ATOM 638 N N . ASN A 1 85 ? 4.345 15.417 -3.540 1.00 64.94 85 ASN A N 1
ATOM 639 C CA . ASN A 1 85 ? 5.181 16.431 -4.198 1.00 64.94 85 ASN A CA 1
ATOM 640 C C . ASN A 1 85 ? 4.401 17.658 -4.672 1.00 64.94 85 ASN A C 1
ATOM 642 O O . ASN A 1 85 ? 3.329 17.469 -5.284 1.00 64.94 85 ASN A O 1
#

Mean predicted aligned error: 6.12 Å

Secondary structure (DSSP, 8-state):
-HHHHHHHHHHHSHHHHHHHHHHHHHHHHHHHHTTSBPTT--HHHHHHHHHTTTTHHHHHHHHHHTTTTTTTTBTTTTTTHHHH-

Radius of gyration: 17.92 Å; Cα contacts (8 Å, |Δi|>4): 69; chains: 1; bounding box: 36×25×52 Å

pLDDT: mean 87.56, std 6.49, range [64.06, 97.25]

Solvent-accessible surface area (backbone atoms only — not comparable to full-atom values): 4658 Å² total; per-residue (Å²): 112,69,69,60,53,51,52,55,49,45,59,66,39,69,69,54,31,50,53,53,51,49,54,55,52,50,50,50,52,51,56,51,43,38,69,39,57,44,86,96,59,65,41,63,62,41,40,49,39,54,72,76,54,58,59,58,71,64,50,52,49,48,20,58,77,21,73,52,4,36,49,44,43,13,76,31,23,62,46,67,55,77,78,76,105

Sequence (85 aa):
MRLLENAKAALKLPDLRARVIFVFAMFAVYAFGAHVPVPGVDTKALGEAFAQGFGGGLLRLINLFSGGALKRFSIFALGIMPYIN